Protein AF-K6YVF4-F1 (afdb_monomer)

Sequence (126 aa):
MSYSYCFTFSAVEMSVRYGDYETNKDIISCYVHLGLERAKKYSDISAVQQAHMRVLNTLIDTMCDNCLASVWRKQCYRYIKRLLPLLYEMLDKQQYQQKVQEIQSLHAYFFEDDQTTDQLKNKYLI

Structure (mmCIF, N/CA/C/O backbone):
data_AF-K6YVF4-F1
#
_entry.id   AF-K6YVF4-F1
#
loop_
_atom_site.group_PDB
_atom_site.id
_atom_site.type_symbol
_atom_site.label_atom_id
_atom_site.label_alt_id
_atom_site.label_comp_id
_atom_site.label_asym_id
_atom_site.label_entity_id
_atom_site.label_seq_id
_atom_site.pdbx_PDB_ins_code
_atom_site.Cartn_x
_atom_site.Cartn_y
_atom_site.Cartn_z
_atom_site.occupancy
_atom_site.B_iso_or_equiv
_atom_site.auth_seq_id
_atom_site.auth_comp_id
_atom_site.auth_asym_id
_atom_site.auth_atom_id
_atom_site.pdbx_PDB_model_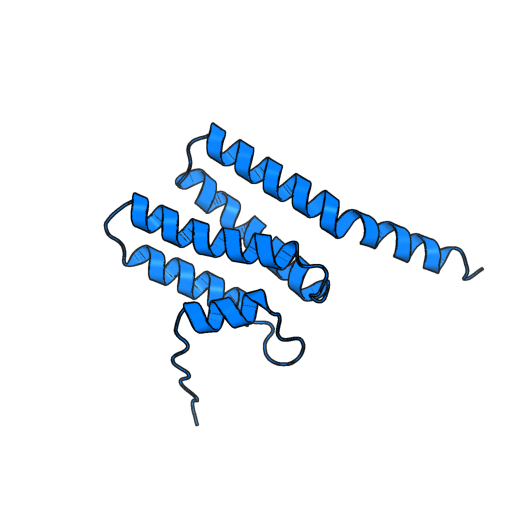num
ATOM 1 N N . MET A 1 1 ? -19.442 -20.352 -16.986 1.00 31.58 1 MET A N 1
ATOM 2 C CA . MET A 1 1 ? -18.942 -20.914 -15.714 1.00 31.58 1 MET A CA 1
ATOM 3 C C . MET A 1 1 ? -18.318 -19.774 -14.930 1.00 31.58 1 MET A C 1
ATOM 5 O O . MET A 1 1 ? -17.444 -19.111 -15.467 1.00 31.58 1 MET A O 1
ATOM 9 N N . SER A 1 2 ? -18.826 -19.476 -13.733 1.00 35.72 2 SER A N 1
ATOM 10 C CA . SER A 1 2 ? -18.249 -18.448 -12.862 1.00 35.72 2 SER A CA 1
ATOM 11 C C . SER A 1 2 ? -17.085 -19.079 -12.106 1.00 35.72 2 SER A C 1
ATOM 13 O O . SER A 1 2 ? -17.303 -19.928 -11.242 1.00 35.72 2 SER A O 1
ATOM 15 N N . TYR A 1 3 ? -15.853 -18.732 -12.470 1.00 39.03 3 TYR A N 1
ATOM 16 C CA . TYR A 1 3 ? -14.688 -19.111 -11.684 1.00 39.03 3 TYR A CA 1
ATOM 17 C C . TYR A 1 3 ? -14.685 -18.261 -10.414 1.00 39.03 3 TYR A C 1
ATOM 19 O O . TYR A 1 3 ? -14.094 -17.186 -10.367 1.00 39.03 3 TYR A O 1
ATOM 27 N N . SER A 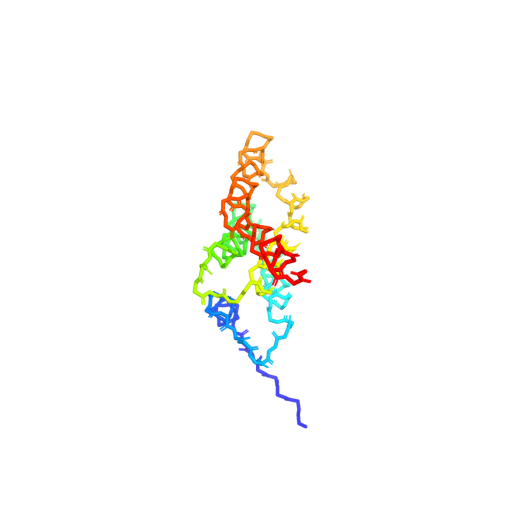1 4 ? -15.378 -18.732 -9.380 1.00 41.69 4 SER A N 1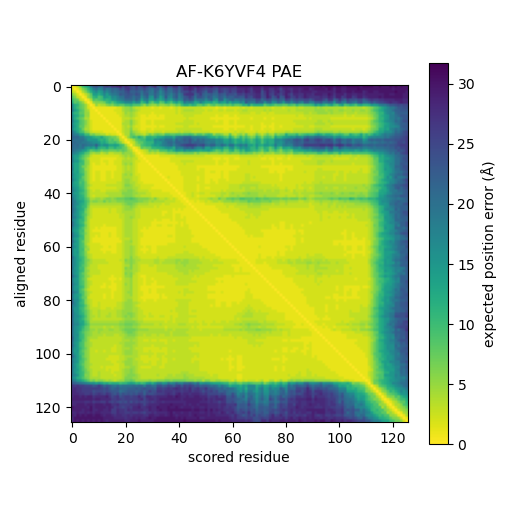
ATOM 28 C CA . SER A 1 4 ? -15.291 -18.156 -8.041 1.00 41.69 4 SER A CA 1
ATOM 29 C C . SER A 1 4 ? -13.958 -18.571 -7.418 1.00 41.69 4 SER A C 1
ATOM 31 O O . SER A 1 4 ? -13.916 -19.394 -6.504 1.00 41.69 4 SER A O 1
ATOM 33 N N . TYR A 1 5 ? -12.849 -18.044 -7.941 1.00 46.81 5 TYR A N 1
ATOM 34 C CA . TYR A 1 5 ? -11.561 -18.167 -7.276 1.00 46.81 5 TYR A CA 1
ATOM 35 C C . TYR A 1 5 ? -11.644 -17.404 -5.953 1.00 46.81 5 TYR A C 1
ATOM 37 O O . TYR A 1 5 ? -11.610 -16.175 -5.908 1.00 46.81 5 TYR A O 1
ATOM 45 N N . CYS A 1 6 ? -11.775 -18.152 -4.859 1.00 50.91 6 CYS A N 1
ATOM 46 C CA . CYS A 1 6 ? -11.643 -17.646 -3.502 1.00 50.91 6 CYS A CA 1
ATOM 47 C C . CYS A 1 6 ? -10.156 -17.369 -3.233 1.00 50.91 6 CYS A C 1
ATOM 49 O O . CYS A 1 6 ? -9.495 -18.096 -2.492 1.00 50.91 6 CYS A O 1
ATOM 51 N N . PHE A 1 7 ? -9.585 -16.364 -3.897 1.00 61.31 7 PHE A N 1
ATOM 52 C CA . PHE A 1 7 ? -8.239 -15.933 -3.555 1.00 61.31 7 PHE A CA 1
ATOM 53 C C . PHE A 1 7 ? -8.279 -15.339 -2.151 1.00 61.31 7 PHE A C 1
ATOM 55 O O . PHE A 1 7 ? -9.006 -14.386 -1.863 1.00 61.31 7 PHE A O 1
ATOM 62 N N . THR A 1 8 ? -7.497 -15.928 -1.251 1.00 84.56 8 THR A N 1
ATOM 63 C CA . THR A 1 8 ? -7.265 -15.337 0.061 1.00 84.56 8 THR A CA 1
ATOM 64 C C . THR A 1 8 ? -6.555 -13.997 -0.126 1.00 84.56 8 THR A C 1
ATOM 66 O O . THR A 1 8 ? -5.810 -13.806 -1.088 1.00 84.56 8 THR A O 1
ATOM 69 N N . PHE A 1 9 ? -6.758 -13.063 0.806 1.00 90.19 9 PHE A N 1
ATOM 70 C CA . PHE A 1 9 ? -6.110 -11.746 0.769 1.00 90.19 9 PHE A CA 1
ATOM 71 C C . PHE A 1 9 ? -4.597 -11.839 0.487 1.00 90.19 9 PHE A C 1
ATOM 73 O O . PHE A 1 9 ? -4.085 -11.098 -0.344 1.00 90.19 9 PHE A O 1
ATOM 80 N N . SER A 1 10 ? -3.902 -12.803 1.104 1.00 91.69 10 SER A N 1
ATOM 81 C CA . SER A 1 10 ? -2.466 -13.024 0.893 1.00 91.69 10 SER A CA 1
ATOM 82 C C . SER A 1 10 ? -2.115 -13.490 -0.527 1.00 91.69 10 SER A C 1
ATOM 84 O O . SER A 1 10 ? -1.062 -13.128 -1.033 1.00 91.69 10 SER A O 1
ATOM 86 N N . ALA A 1 11 ? -2.967 -14.270 -1.198 1.00 90.75 11 ALA A N 1
ATOM 87 C CA . ALA A 1 11 ? -2.708 -14.685 -2.580 1.00 90.75 11 ALA A CA 1
ATOM 88 C C . ALA A 1 11 ? -2.800 -13.494 -3.551 1.00 90.75 11 ALA A C 1
ATOM 90 O O . ALA A 1 11 ? -1.958 -13.328 -4.437 1.00 90.75 11 ALA A O 1
ATOM 91 N N . VAL A 1 12 ? -3.787 -12.619 -3.333 1.00 92.19 12 VAL A N 1
ATOM 92 C CA . VAL A 1 12 ? -3.920 -11.364 -4.088 1.00 92.19 12 VAL A CA 1
ATOM 93 C C . VAL A 1 12 ? -2.751 -10.421 -3.776 1.00 92.19 12 VAL A C 1
ATOM 95 O O . VAL A 1 12 ? -2.195 -9.819 -4.688 1.00 92.19 12 VAL A O 1
ATOM 98 N N . GLU A 1 13 ? -2.320 -10.347 -2.512 1.00 95.00 13 GLU A N 1
ATOM 99 C CA . GLU A 1 13 ? -1.148 -9.569 -2.083 1.00 95.00 13 GLU A CA 1
ATOM 100 C C . GLU A 1 13 ? 0.122 -9.969 -2.841 1.00 95.00 13 GLU A C 1
ATOM 102 O O . GLU A 1 13 ? 0.842 -9.106 -3.336 1.00 95.00 13 GLU A O 1
ATOM 107 N N . MET A 1 14 ? 0.372 -11.273 -2.985 1.00 93.00 14 MET A N 1
ATOM 108 C CA . MET A 1 14 ? 1.520 -11.781 -3.742 1.00 93.00 14 MET A CA 1
ATOM 109 C C . MET A 1 14 ? 1.442 -11.386 -5.218 1.00 93.00 14 MET A C 1
ATOM 111 O O . MET A 1 14 ? 2.438 -10.961 -5.793 1.00 93.00 14 MET A O 1
ATOM 115 N N . SER A 1 15 ? 0.250 -11.445 -5.813 1.00 91.88 15 SER A N 1
ATOM 116 C CA . SER A 1 15 ? 0.048 -11.028 -7.208 1.00 91.88 15 SER A CA 1
ATOM 117 C C . SER A 1 15 ? 0.347 -9.537 -7.407 1.00 91.88 15 SER A C 1
ATOM 119 O O . SER A 1 15 ? 0.909 -9.142 -8.425 1.00 91.88 15 SER A O 1
ATOM 121 N N . VAL A 1 16 ? 0.020 -8.698 -6.416 1.00 93.94 16 VAL A N 1
ATOM 122 C CA . VAL A 1 16 ? 0.401 -7.278 -6.425 1.00 93.94 16 VAL A CA 1
ATOM 123 C C . VAL A 1 16 ? 1.915 -7.114 -6.310 1.00 93.94 16 VAL A C 1
ATOM 125 O O . VAL A 1 16 ? 2.479 -6.382 -7.120 1.00 93.94 16 VAL A O 1
ATOM 128 N N . ARG A 1 17 ? 2.561 -7.812 -5.363 1.00 94.94 17 ARG A N 1
ATOM 129 C CA . ARG A 1 17 ? 4.006 -7.696 -5.088 1.00 94.94 17 ARG A CA 1
ATOM 130 C C . ARG A 1 17 ? 4.884 -8.070 -6.273 1.00 94.94 17 ARG A C 1
ATOM 132 O O . ARG A 1 17 ? 5.857 -7.379 -6.523 1.00 94.94 17 ARG A O 1
ATOM 139 N N . TYR A 1 18 ? 4.562 -9.151 -6.976 1.00 91.00 18 TYR A N 1
ATOM 140 C CA . TYR A 1 18 ? 5.421 -9.649 -8.056 1.00 91.00 18 TYR A CA 1
ATOM 141 C C . TYR A 1 18 ? 5.053 -9.116 -9.435 1.00 91.00 18 TYR A C 1
ATOM 143 O O . TYR A 1 18 ? 5.833 -9.285 -10.366 1.00 91.00 18 TYR A O 1
ATOM 151 N N . GLY A 1 19 ? 3.906 -8.442 -9.549 1.00 82.44 19 GLY A N 1
ATOM 152 C CA . GLY A 1 19 ? 3.391 -7.945 -10.813 1.00 82.44 19 GLY A CA 1
ATOM 153 C C . GLY A 1 19 ? 2.999 -9.079 -11.756 1.00 82.44 19 GLY A C 1
ATOM 154 O O . GLY A 1 19 ? 3.746 -10.019 -12.001 1.00 82.44 19 GLY A O 1
ATOM 155 N N . ASP A 1 20 ? 1.812 -8.974 -12.333 1.00 71.00 20 ASP A N 1
ATOM 156 C CA . ASP A 1 20 ? 1.405 -9.862 -13.414 1.00 71.00 20 ASP A CA 1
ATOM 157 C C . ASP A 1 20 ? 1.175 -9.005 -14.657 1.00 71.00 20 ASP A C 1
ATOM 159 O O . ASP A 1 20 ? 0.208 -8.243 -14.736 1.00 71.00 20 ASP A O 1
ATOM 163 N N . TYR A 1 21 ? 2.140 -9.048 -15.580 1.00 58.06 21 TYR A N 1
ATOM 164 C CA . TYR A 1 21 ? 2.187 -8.174 -16.752 1.00 58.06 21 TYR A CA 1
ATOM 165 C C . TYR A 1 21 ? 1.006 -8.408 -17.706 1.00 58.06 21 TYR A C 1
ATOM 167 O O . TYR A 1 21 ? 0.595 -7.469 -18.389 1.00 58.06 21 TYR A O 1
ATOM 175 N N . GLU A 1 22 ? 0.417 -9.609 -17.725 1.00 61.84 22 GLU A N 1
ATOM 176 C CA . GLU A 1 22 ? -0.549 -9.980 -18.765 1.00 61.84 22 GLU A CA 1
ATOM 177 C C . GLU A 1 22 ? -1.990 -10.164 -18.283 1.00 61.84 22 GLU A C 1
ATOM 179 O O . GLU A 1 22 ? -2.914 -9.981 -19.077 1.00 61.84 22 GLU A O 1
ATOM 184 N N . THR A 1 23 ? -2.234 -10.472 -17.006 1.00 58.31 23 THR A N 1
ATOM 185 C CA . THR A 1 23 ? -3.489 -11.180 -16.698 1.00 58.31 23 THR A CA 1
ATOM 186 C C . THR A 1 23 ? -4.583 -10.365 -16.009 1.00 58.31 23 THR A C 1
ATOM 188 O O . THR A 1 23 ? -5.751 -10.736 -16.136 1.00 58.31 23 THR A O 1
ATOM 191 N N . ASN A 1 24 ? -4.307 -9.247 -15.312 1.00 68.19 24 ASN A N 1
ATOM 192 C CA . ASN A 1 24 ? -5.408 -8.490 -14.690 1.00 68.19 24 ASN A CA 1
ATOM 193 C C . ASN A 1 24 ? -5.072 -7.056 -14.227 1.00 68.19 24 ASN A C 1
ATOM 195 O O . ASN A 1 24 ? -4.435 -6.851 -13.192 1.00 68.19 24 ASN A O 1
ATOM 199 N N . LYS A 1 25 ? -5.608 -6.039 -14.920 1.00 69.94 25 LYS A N 1
ATOM 200 C CA . LYS A 1 25 ? -5.484 -4.619 -14.516 1.00 69.94 25 LYS A CA 1
ATOM 201 C C . LYS A 1 25 ? -6.186 -4.301 -13.189 1.00 69.94 25 LYS A C 1
ATOM 203 O O . LYS A 1 25 ? -5.863 -3.293 -12.555 1.00 69.94 25 LYS A O 1
ATOM 208 N N . ASP A 1 26 ? -7.103 -5.161 -12.754 1.00 85.88 26 ASP A N 1
ATOM 209 C CA . ASP A 1 26 ? -7.936 -4.926 -11.580 1.00 85.88 26 ASP A CA 1
ATOM 210 C C . ASP A 1 26 ? -7.383 -5.571 -10.306 1.00 85.88 26 ASP A C 1
ATOM 212 O O . ASP A 1 26 ? -7.923 -5.327 -9.228 1.00 85.88 26 ASP A O 1
ATOM 216 N N . ILE A 1 27 ? -6.281 -6.333 -10.365 1.00 91.12 27 ILE A N 1
ATOM 217 C CA . ILE A 1 27 ? -5.772 -7.044 -9.179 1.00 91.12 27 ILE A CA 1
ATOM 218 C C . ILE A 1 27 ? -5.337 -6.090 -8.058 1.00 91.12 27 ILE A C 1
ATOM 220 O O . ILE A 1 27 ? -5.617 -6.354 -6.892 1.00 91.12 27 ILE A O 1
ATOM 224 N N . ILE A 1 28 ? -4.742 -4.936 -8.392 1.00 93.69 28 ILE A N 1
ATOM 225 C CA . ILE A 1 28 ? -4.383 -3.903 -7.405 1.00 93.69 28 ILE A CA 1
ATOM 226 C C . ILE A 1 28 ? -5.655 -3.320 -6.771 1.00 93.69 28 ILE A C 1
ATOM 228 O O . ILE A 1 28 ? -5.702 -3.092 -5.564 1.00 93.69 28 ILE A O 1
ATOM 232 N N . SER A 1 29 ? -6.714 -3.122 -7.566 1.00 93.44 29 SER A N 1
ATOM 233 C CA . SER A 1 29 ? -8.014 -2.665 -7.060 1.00 93.44 29 SER A CA 1
ATOM 234 C C . SER A 1 29 ? -8.631 -3.688 -6.108 1.00 93.44 29 SER A C 1
ATOM 236 O O . SER A 1 29 ? -9.037 -3.346 -4.998 1.00 93.44 29 SER A O 1
ATOM 238 N N . CYS A 1 30 ? -8.632 -4.957 -6.523 1.00 92.62 30 CYS A N 1
ATOM 239 C CA . CYS A 1 30 ? -9.124 -6.084 -5.744 1.00 92.62 30 CYS A CA 1
ATOM 240 C C . CYS A 1 30 ? -8.366 -6.212 -4.419 1.00 92.62 30 CYS A C 1
ATOM 242 O O . CYS A 1 30 ? -8.993 -6.325 -3.368 1.00 92.62 30 CYS A O 1
ATOM 244 N N . TYR A 1 31 ? -7.035 -6.109 -4.445 1.00 95.25 31 TYR A N 1
ATOM 245 C CA . TYR A 1 31 ? -6.195 -6.132 -3.250 1.00 95.25 31 TYR A CA 1
ATOM 246 C C . TYR A 1 31 ? -6.586 -5.042 -2.252 1.00 95.25 31 TYR A C 1
ATOM 248 O O . TYR A 1 31 ? -6.824 -5.333 -1.078 1.00 95.25 31 TYR A O 1
ATOM 256 N N . VAL A 1 32 ? -6.702 -3.797 -2.727 1.00 96.12 32 VAL A N 1
ATOM 257 C CA . VAL A 1 32 ? -7.099 -2.667 -1.882 1.00 96.12 32 VAL A CA 1
ATOM 258 C C . VAL A 1 32 ? -8.489 -2.908 -1.303 1.00 96.12 32 VAL A C 1
ATOM 260 O O . VAL A 1 32 ? -8.661 -2.810 -0.092 1.00 96.12 32 VAL A O 1
ATOM 263 N N . HIS A 1 33 ? -9.464 -3.291 -2.130 1.00 95.12 33 HIS A N 1
ATOM 264 C CA . HIS A 1 33 ? -10.827 -3.554 -1.675 1.00 95.12 33 HIS A CA 1
ATOM 265 C C . HIS A 1 33 ? -10.883 -4.662 -0.614 1.00 95.12 33 HIS A C 1
ATOM 267 O O . HIS A 1 33 ? -11.445 -4.454 0.458 1.00 95.12 33 HIS A O 1
ATOM 273 N N . LEU A 1 34 ? -10.238 -5.807 -0.860 1.00 94.19 34 LEU A N 1
ATOM 274 C CA . LEU A 1 34 ? -10.174 -6.913 0.097 1.00 94.19 34 LEU A CA 1
ATOM 275 C C . LEU A 1 34 ? -9.486 -6.507 1.403 1.00 94.19 34 LEU A C 1
ATOM 277 O O . LEU A 1 34 ? -9.901 -6.948 2.473 1.00 94.19 34 LEU A O 1
ATOM 281 N N . GLY A 1 35 ? -8.453 -5.667 1.333 1.00 94.69 35 GLY A N 1
ATOM 282 C CA . GLY A 1 35 ? -7.774 -5.134 2.510 1.00 94.69 35 GLY A CA 1
ATOM 283 C C . GLY A 1 35 ? -8.667 -4.224 3.351 1.00 94.69 35 GLY A C 1
ATOM 284 O O . GLY A 1 35 ? -8.717 -4.376 4.571 1.00 94.69 35 GLY A O 1
ATOM 285 N N . LEU A 1 36 ? -9.433 -3.339 2.705 1.00 94.56 36 LEU A N 1
ATOM 286 C CA . LEU A 1 36 ? -10.418 -2.489 3.379 1.00 94.56 36 LEU A CA 1
ATOM 287 C C . LEU A 1 36 ? -11.556 -3.320 3.995 1.00 94.56 36 LEU A C 1
ATOM 289 O O . LEU A 1 36 ? -11.903 -3.118 5.156 1.00 94.56 36 LEU A O 1
ATOM 293 N N . GLU A 1 37 ? -12.103 -4.291 3.260 1.00 94.06 37 GLU A N 1
ATOM 294 C CA . GLU A 1 37 ? -13.144 -5.198 3.768 1.00 94.06 37 GLU A CA 1
ATOM 295 C C . GLU A 1 37 ? -12.646 -6.068 4.924 1.00 94.06 37 GLU A C 1
ATOM 297 O O . GLU A 1 37 ? -13.387 -6.361 5.862 1.00 94.06 37 GLU A O 1
ATOM 302 N N . ARG A 1 38 ? -11.374 -6.472 4.895 1.00 92.44 38 ARG A N 1
ATOM 303 C CA . ARG A 1 38 ? -10.748 -7.181 6.010 1.00 92.44 38 ARG A CA 1
ATOM 304 C C . ARG A 1 38 ? -10.630 -6.283 7.238 1.00 92.44 38 ARG A C 1
ATOM 306 O O . ARG A 1 38 ? -10.928 -6.753 8.332 1.00 92.44 38 ARG A O 1
ATOM 313 N N . ALA A 1 39 ? -10.225 -5.025 7.067 1.00 93.44 39 ALA A N 1
ATOM 314 C CA . ALA A 1 39 ? -10.073 -4.080 8.170 1.00 93.44 39 ALA A CA 1
ATOM 315 C C . ALA A 1 39 ? -11.391 -3.870 8.936 1.00 93.44 39 ALA A C 1
ATOM 317 O O . ALA A 1 39 ? -11.396 -3.916 10.161 1.00 93.44 39 ALA A O 1
ATOM 318 N N . LYS A 1 40 ? -12.525 -3.783 8.224 1.00 92.00 40 LYS A N 1
ATOM 319 C CA . LYS A 1 40 ? -13.874 -3.650 8.813 1.00 92.00 40 LYS A CA 1
ATOM 320 C C . LYS A 1 40 ? -14.280 -4.785 9.761 1.00 92.00 40 LYS A C 1
ATOM 322 O O . LYS A 1 40 ? -15.217 -4.622 10.533 1.00 92.00 40 LYS A O 1
ATOM 327 N N . LYS A 1 41 ? -13.626 -5.948 9.679 1.00 92.06 41 LYS A N 1
ATOM 328 C CA . LYS A 1 41 ? -13.933 -7.114 10.524 1.00 92.06 41 LYS A CA 1
ATOM 329 C C . LYS A 1 41 ? -13.241 -7.061 11.883 1.00 92.06 41 LYS A C 1
ATOM 331 O O . LYS A 1 41 ? -13.558 -7.879 12.743 1.00 92.06 41 LYS A O 1
ATOM 336 N N . TYR A 1 42 ? -12.287 -6.152 12.072 1.00 92.69 42 TYR A N 1
ATOM 337 C CA . TYR A 1 42 ? -11.612 -5.975 13.350 1.00 92.69 42 TYR A CA 1
ATOM 338 C C . TYR A 1 42 ? -12.398 -5.009 14.236 1.00 92.69 42 TYR A C 1
ATOM 340 O O . TYR A 1 42 ? -12.825 -3.948 13.794 1.00 92.69 42 TYR A O 1
ATOM 348 N N . SER A 1 43 ? -12.570 -5.386 15.501 1.00 90.62 43 SER A N 1
ATOM 349 C CA . SER A 1 43 ? -13.180 -4.541 16.533 1.00 90.62 43 SER A CA 1
ATOM 350 C C . SER A 1 43 ? -12.162 -3.658 17.259 1.00 90.62 43 SER A C 1
ATOM 352 O O . SER A 1 43 ? -12.540 -2.671 17.879 1.00 90.62 43 SER A O 1
ATOM 354 N N . ASP A 1 44 ? -10.882 -4.028 17.210 1.00 95.06 44 ASP A N 1
ATOM 355 C CA . ASP A 1 44 ? -9.785 -3.283 17.821 1.00 95.06 44 ASP A CA 1
ATOM 356 C C . ASP A 1 44 ? -9.186 -2.274 16.832 1.00 95.06 44 ASP A C 1
ATOM 358 O O . ASP A 1 44 ? -8.818 -2.629 15.710 1.00 95.06 44 ASP A O 1
ATOM 362 N N . ILE A 1 45 ? -9.048 -1.023 17.273 1.00 91.75 45 ILE A N 1
ATOM 363 C CA . ILE A 1 45 ? -8.530 0.083 16.458 1.00 91.75 45 ILE A CA 1
ATOM 364 C C . ILE A 1 45 ? -7.079 -0.183 16.041 1.00 91.75 45 ILE A C 1
ATOM 366 O O . ILE A 1 45 ? -6.717 0.107 14.901 1.00 91.75 45 ILE A O 1
ATOM 370 N N . SER A 1 46 ? -6.256 -0.786 16.909 1.00 93.62 46 SER A N 1
ATOM 371 C CA . SER A 1 46 ? -4.869 -1.108 16.548 1.00 93.62 46 SER A CA 1
ATOM 372 C C . SER A 1 46 ? -4.814 -2.160 15.437 1.00 93.62 46 SER A C 1
ATOM 374 O O . SER A 1 46 ? -4.083 -1.998 14.459 1.00 93.62 46 SER A O 1
ATOM 376 N N . ALA A 1 47 ? -5.648 -3.199 15.518 1.00 93.38 47 ALA A N 1
ATOM 377 C CA . ALA A 1 47 ? -5.778 -4.205 14.467 1.00 93.38 47 ALA A CA 1
ATOM 378 C C . ALA A 1 47 ? -6.307 -3.625 13.138 1.00 93.38 47 ALA A C 1
ATOM 380 O O . ALA A 1 47 ? -5.794 -3.976 12.071 1.00 93.38 47 ALA A O 1
ATOM 381 N N . VAL A 1 48 ? -7.280 -2.704 13.183 1.00 94.50 48 VAL A N 1
ATOM 382 C CA . VAL A 1 48 ? -7.738 -1.945 12.000 1.00 94.50 48 VAL A CA 1
ATOM 383 C C . VAL A 1 48 ? -6.571 -1.166 11.392 1.00 94.50 48 VAL A C 1
ATOM 385 O O . VAL A 1 48 ? -6.337 -1.230 10.181 1.00 94.50 48 VAL A O 1
ATOM 388 N N . GLN A 1 49 ? -5.786 -0.490 12.235 1.00 94.81 49 GLN A N 1
ATOM 389 C CA . GLN A 1 49 ? -4.641 0.291 11.792 1.00 94.81 49 GLN A CA 1
ATOM 390 C C . GLN A 1 49 ? -3.587 -0.565 11.097 1.00 94.81 49 GLN A C 1
ATOM 392 O O . GLN A 1 49 ? -3.160 -0.253 9.983 1.00 94.81 49 GLN A O 1
ATOM 397 N N . GLN A 1 50 ? -3.219 -1.686 11.711 1.00 95.00 50 GLN A N 1
ATOM 398 C CA . GLN A 1 50 ? -2.279 -2.643 11.137 1.00 95.00 50 GLN A CA 1
ATOM 399 C C . GLN A 1 50 ? -2.777 -3.206 9.799 1.00 95.00 50 GLN A C 1
ATOM 401 O O . GLN A 1 50 ? -1.988 -3.351 8.862 1.00 95.00 50 GLN A O 1
ATOM 406 N N . ALA A 1 51 ? -4.080 -3.479 9.672 1.00 94.75 51 ALA A N 1
ATOM 407 C CA . ALA A 1 51 ? -4.665 -3.990 8.436 1.00 94.75 51 ALA A CA 1
ATOM 408 C C . ALA A 1 51 ? -4.526 -2.995 7.270 1.00 94.75 51 ALA A C 1
ATOM 410 O O . ALA A 1 51 ? -4.087 -3.383 6.186 1.00 94.75 51 ALA A O 1
ATOM 411 N N . HIS A 1 52 ? -4.832 -1.713 7.484 1.00 96.25 52 HIS A N 1
ATOM 412 C CA . HIS A 1 52 ? -4.657 -0.694 6.443 1.00 96.25 52 HIS A CA 1
ATOM 413 C C . HIS A 1 52 ? -3.182 -0.407 6.145 1.00 96.25 52 HIS A C 1
ATOM 415 O O . HIS A 1 52 ? -2.813 -0.273 4.977 1.00 96.25 52 HIS A O 1
ATOM 421 N N . MET A 1 53 ? -2.321 -0.371 7.168 1.00 96.31 53 MET A N 1
ATOM 422 C CA . MET A 1 53 ? -0.884 -0.164 6.972 1.00 96.31 53 MET A CA 1
ATOM 423 C C . MET A 1 53 ? -0.242 -1.301 6.176 1.00 96.31 53 MET A C 1
ATOM 425 O O . MET A 1 53 ? 0.638 -1.042 5.363 1.00 96.31 53 MET A O 1
ATOM 429 N N . ARG A 1 54 ? -0.710 -2.546 6.325 1.00 96.94 54 ARG A N 1
ATOM 430 C CA . ARG A 1 54 ? -0.253 -3.672 5.496 1.00 96.94 54 ARG A CA 1
ATOM 431 C C . ARG A 1 54 ? -0.556 -3.465 4.010 1.00 96.94 54 ARG A C 1
ATOM 433 O O . ARG A 1 54 ? 0.315 -3.716 3.177 1.00 96.94 54 ARG A O 1
ATOM 440 N N . VAL A 1 55 ? -1.761 -2.988 3.688 1.00 97.75 55 VAL A N 1
ATOM 441 C CA . VAL A 1 55 ? -2.146 -2.648 2.306 1.00 97.75 55 VAL A CA 1
ATOM 442 C C . VAL A 1 55 ? -1.243 -1.547 1.769 1.00 97.75 55 VAL A C 1
ATOM 444 O O . VAL A 1 55 ? -0.653 -1.699 0.701 1.00 97.75 55 VAL A O 1
ATOM 447 N N . LEU A 1 56 ? -1.101 -0.460 2.529 1.00 97.88 56 LEU A N 1
ATOM 448 C CA . LEU A 1 56 ? -0.276 0.678 2.142 1.00 97.88 56 LEU A CA 1
ATOM 449 C C . LEU A 1 56 ? 1.181 0.268 1.910 1.00 97.88 56 LEU A C 1
ATOM 451 O O . LEU A 1 56 ? 1.735 0.583 0.861 1.00 97.88 56 LEU A O 1
ATOM 455 N N . ASN A 1 57 ? 1.787 -0.444 2.860 1.00 97.88 57 ASN A N 1
ATOM 456 C CA . ASN A 1 57 ? 3.188 -0.846 2.780 1.00 97.88 57 ASN A CA 1
ATOM 457 C C . ASN A 1 57 ? 3.427 -1.772 1.587 1.00 97.88 57 ASN A C 1
ATOM 459 O O . ASN A 1 57 ? 4.379 -1.559 0.854 1.00 97.88 57 ASN A O 1
ATOM 463 N N . THR A 1 58 ? 2.523 -2.716 1.305 1.00 98.19 58 THR A N 1
ATOM 464 C CA . THR A 1 58 ? 2.636 -3.539 0.092 1.00 98.19 58 THR A CA 1
ATOM 465 C C . THR A 1 58 ? 2.616 -2.687 -1.176 1.00 98.19 58 THR A C 1
ATOM 467 O O . THR A 1 58 ? 3.414 -2.924 -2.081 1.00 98.19 58 THR A O 1
ATOM 470 N N . LEU A 1 59 ? 1.733 -1.688 -1.264 1.00 98.12 59 LEU A N 1
ATOM 471 C CA . LEU A 1 59 ? 1.701 -0.793 -2.421 1.00 98.12 59 LEU A CA 1
ATOM 472 C C . LEU A 1 59 ? 2.973 0.056 -2.529 1.00 98.12 59 LEU A C 1
ATOM 474 O O . LEU A 1 59 ? 3.428 0.279 -3.647 1.00 98.12 59 LEU A O 1
ATOM 478 N N . ILE A 1 60 ? 3.530 0.524 -1.405 1.00 98.00 60 ILE A N 1
ATOM 479 C CA . ILE A 1 60 ? 4.793 1.279 -1.368 1.00 98.00 60 ILE A CA 1
ATOM 480 C C . ILE A 1 60 ? 5.947 0.387 -1.835 1.00 98.00 60 ILE A C 1
ATOM 482 O O . ILE A 1 60 ? 6.641 0.769 -2.771 1.00 98.00 60 ILE A O 1
ATOM 486 N N . ASP A 1 61 ? 6.097 -0.810 -1.260 1.00 97.75 61 ASP A N 1
ATOM 487 C CA . ASP A 1 61 ? 7.121 -1.787 -1.651 1.00 97.75 61 ASP A CA 1
ATOM 488 C C . ASP A 1 61 ? 7.061 -2.048 -3.162 1.00 97.75 61 ASP A C 1
ATOM 490 O O . ASP A 1 61 ? 8.058 -1.944 -3.868 1.00 97.75 61 ASP A O 1
ATOM 494 N N . THR A 1 62 ? 5.853 -2.316 -3.670 1.00 96.56 62 THR A N 1
ATOM 495 C CA . THR A 1 62 ? 5.612 -2.619 -5.087 1.00 96.56 62 THR A CA 1
ATOM 496 C C . THR A 1 62 ? 5.893 -1.407 -5.980 1.00 96.56 62 THR A C 1
ATOM 498 O O . THR A 1 62 ? 6.445 -1.544 -7.066 1.00 96.56 62 THR A O 1
ATOM 501 N N . MET A 1 63 ? 5.527 -0.197 -5.547 1.00 96.06 63 MET A N 1
ATOM 502 C CA . MET A 1 63 ? 5.816 1.043 -6.273 1.00 96.06 63 MET A CA 1
ATOM 503 C C . MET A 1 63 ? 7.328 1.270 -6.427 1.00 96.06 63 MET A C 1
ATOM 505 O O . MET A 1 63 ? 7.761 1.780 -7.459 1.00 96.06 63 MET A O 1
ATOM 509 N N . CYS A 1 64 ? 8.107 0.895 -5.417 1.00 96.19 64 CYS A N 1
ATOM 510 C CA . CYS A 1 64 ? 9.556 1.062 -5.376 1.00 96.19 64 CYS A CA 1
ATOM 511 C C . CYS A 1 64 ? 10.330 -0.080 -6.064 1.00 96.19 64 CYS A C 1
ATOM 513 O O . CYS A 1 64 ? 11.551 -0.010 -6.176 1.00 96.19 64 CYS A O 1
ATOM 515 N N . ASP A 1 65 ? 9.667 -1.139 -6.534 1.00 94.88 65 ASP A N 1
ATOM 516 C CA . ASP A 1 65 ? 10.354 -2.287 -7.129 1.00 94.88 65 ASP A CA 1
ATOM 517 C C . ASP A 1 65 ? 10.686 -2.061 -8.616 1.00 94.88 65 ASP A C 1
ATOM 519 O O . ASP A 1 65 ? 9.848 -2.217 -9.507 1.00 94.88 65 ASP A O 1
ATOM 523 N N . ASN A 1 66 ? 11.945 -1.721 -8.899 1.00 92.12 66 ASN A N 1
ATOM 524 C CA . ASN A 1 66 ? 12.444 -1.488 -10.257 1.00 92.12 66 ASN A CA 1
ATOM 525 C C . ASN A 1 66 ? 12.396 -2.723 -11.174 1.00 92.12 66 ASN A C 1
ATOM 527 O O . ASN A 1 66 ? 12.490 -2.559 -12.391 1.00 92.12 66 ASN A O 1
ATOM 531 N N . CYS A 1 67 ? 12.216 -3.931 -10.632 1.00 91.62 67 CYS A N 1
ATOM 532 C CA . CYS A 1 67 ? 11.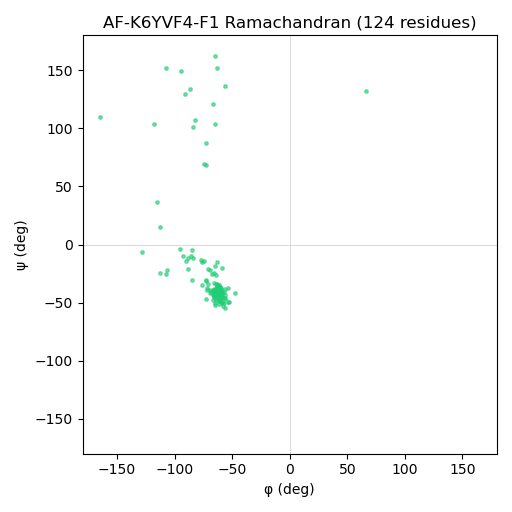995 -5.138 -11.429 1.00 91.62 67 CYS A CA 1
ATOM 533 C C . CYS A 1 67 ? 10.580 -5.188 -12.030 1.00 91.62 67 CYS A C 1
ATOM 535 O O . CYS A 1 67 ? 10.327 -5.978 -12.940 1.00 91.62 67 CYS A O 1
ATOM 537 N N . LEU A 1 68 ? 9.656 -4.345 -11.556 1.00 91.25 68 LEU A N 1
ATOM 538 C CA . LEU A 1 68 ? 8.280 -4.286 -12.039 1.00 91.25 68 LEU A CA 1
ATOM 539 C C . LEU A 1 68 ? 8.084 -3.222 -13.122 1.00 91.25 68 LEU A C 1
ATOM 541 O O . LEU A 1 68 ? 8.689 -2.142 -13.127 1.00 91.25 68 LEU A O 1
ATOM 545 N N . ALA A 1 69 ? 7.139 -3.494 -14.023 1.00 89.88 69 ALA A N 1
ATOM 546 C CA . ALA A 1 69 ? 6.767 -2.574 -15.090 1.00 89.88 69 ALA A CA 1
ATOM 547 C C . ALA A 1 69 ? 6.334 -1.199 -14.539 1.00 89.88 69 ALA A C 1
ATOM 549 O O . ALA A 1 69 ? 5.532 -1.110 -13.608 1.00 89.88 69 ALA A O 1
ATOM 550 N N . SER A 1 70 ? 6.795 -0.109 -15.170 1.00 89.94 70 SER A N 1
ATOM 551 C CA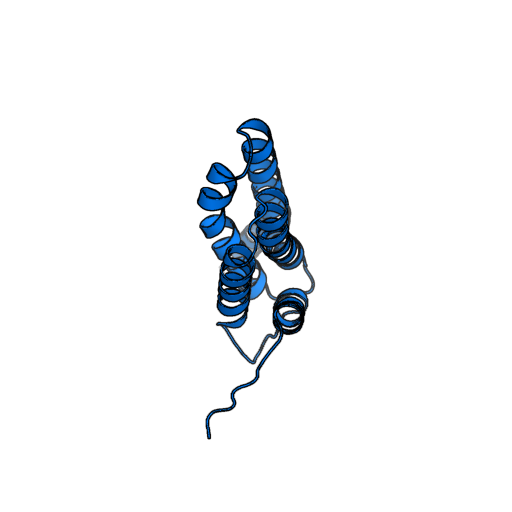 . SER A 1 70 ? 6.488 1.277 -14.753 1.00 89.94 70 SER A CA 1
ATOM 552 C C . SER A 1 70 ? 4.977 1.537 -14.632 1.00 89.94 70 SER A C 1
ATOM 554 O O . SER A 1 70 ? 4.527 2.185 -13.690 1.00 89.94 70 SER A O 1
ATOM 556 N N . VAL A 1 71 ? 4.159 0.964 -15.525 1.00 89.94 71 VAL A N 1
ATOM 557 C CA . VAL A 1 71 ? 2.687 1.079 -15.466 1.00 89.94 71 VAL A CA 1
ATOM 558 C C . VAL A 1 71 ? 2.119 0.481 -14.174 1.00 89.94 71 VAL A C 1
ATOM 560 O O . VAL A 1 71 ? 1.226 1.079 -13.572 1.00 89.94 71 VAL A O 1
ATOM 563 N N . TRP A 1 72 ? 2.654 -0.657 -13.725 1.00 92.06 72 TRP A N 1
ATOM 564 C CA . TRP A 1 72 ? 2.244 -1.319 -12.485 1.00 92.06 72 TRP A CA 1
ATOM 565 C C . TRP A 1 72 ? 2.577 -0.459 -11.270 1.00 92.06 72 TRP A C 1
ATOM 567 O O . TRP A 1 72 ? 1.700 -0.122 -10.474 1.00 92.06 72 TRP A O 1
ATOM 577 N N . ARG A 1 73 ? 3.826 0.010 -11.202 1.00 94.06 73 ARG A N 1
ATOM 578 C CA . ARG A 1 73 ? 4.306 0.885 -10.129 1.00 94.06 73 ARG A CA 1
ATOM 579 C C . ARG A 1 73 ? 3.522 2.200 -10.053 1.00 94.06 73 ARG A C 1
ATOM 581 O O . ARG A 1 73 ? 3.089 2.610 -8.975 1.00 94.06 73 ARG A O 1
ATOM 588 N N . LYS A 1 74 ? 3.250 2.835 -11.202 1.00 92.94 74 LYS A N 1
ATOM 589 C CA . LYS A 1 74 ? 2.405 4.044 -11.303 1.00 92.94 74 LYS A CA 1
ATOM 590 C C . LYS A 1 74 ? 0.982 3.779 -10.813 1.00 92.94 74 LYS A C 1
ATOM 592 O O . LYS A 1 74 ? 0.373 4.648 -10.184 1.00 92.94 74 LYS A O 1
ATOM 597 N N . GLN A 1 75 ? 0.441 2.591 -11.074 1.00 93.75 75 GLN A N 1
ATOM 598 C CA . GLN A 1 75 ? -0.877 2.204 -10.583 1.00 93.75 75 GLN A CA 1
ATOM 599 C C . GLN A 1 75 ? -0.884 2.015 -9.058 1.00 93.75 75 GLN A C 1
ATOM 601 O O . GLN A 1 75 ? -1.801 2.521 -8.407 1.00 93.75 75 GLN A O 1
ATOM 606 N N . CYS A 1 76 ? 0.144 1.395 -8.469 1.00 95.75 76 CYS A N 1
ATOM 607 C CA . CYS A 1 76 ? 0.312 1.335 -7.011 1.00 95.75 76 CYS A CA 1
ATOM 608 C C . CYS A 1 76 ? 0.329 2.740 -6.395 1.00 95.75 76 CYS A C 1
ATOM 610 O O . CYS A 1 76 ? -0.441 3.014 -5.473 1.00 95.75 76 CYS A O 1
ATOM 612 N N . TYR A 1 77 ? 1.098 3.670 -6.971 1.00 96.62 77 TYR A N 1
ATOM 613 C CA . TYR A 1 77 ? 1.146 5.056 -6.498 1.00 96.62 77 TYR A CA 1
ATOM 614 C C . TYR A 1 77 ? -0.212 5.773 -6.536 1.00 96.62 77 TYR A C 1
ATOM 616 O O . TYR A 1 77 ? -0.569 6.505 -5.608 1.00 96.62 77 TYR A O 1
ATOM 624 N N . ARG A 1 78 ? -1.025 5.533 -7.573 1.00 95.88 78 ARG A N 1
ATOM 625 C CA . ARG A 1 78 ? -2.395 6.072 -7.643 1.00 95.88 78 ARG A CA 1
ATOM 626 C C . ARG A 1 78 ? -3.258 5.592 -6.479 1.00 95.88 78 ARG A C 1
ATOM 628 O O . ARG A 1 78 ? -4.015 6.388 -5.926 1.00 95.88 78 ARG A O 1
ATOM 635 N N . TYR A 1 79 ? -3.153 4.321 -6.098 1.00 97.25 79 TYR A N 1
ATOM 636 C CA . TYR A 1 79 ? -3.889 3.792 -4.950 1.00 97.25 79 TYR A CA 1
ATOM 637 C C . TYR A 1 79 ? -3.335 4.293 -3.617 1.00 97.25 79 TYR A C 1
ATOM 639 O O . TYR A 1 79 ? -4.132 4.640 -2.751 1.00 97.25 79 TYR A O 1
ATOM 647 N N . ILE A 1 80 ? -2.014 4.445 -3.477 1.00 97.81 80 ILE A N 1
ATOM 648 C CA . ILE A 1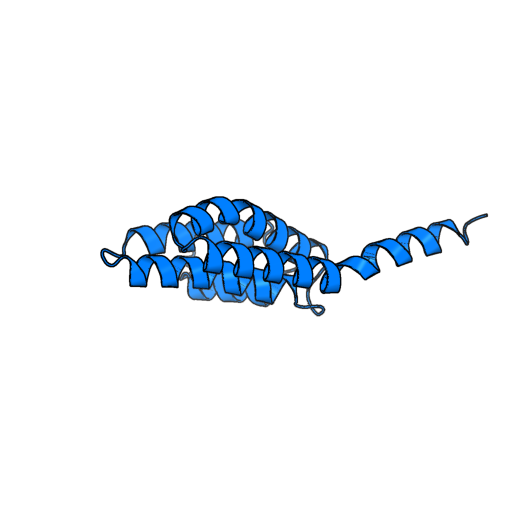 80 ? -1.404 5.092 -2.302 1.00 97.81 80 ILE A CA 1
ATOM 649 C C . ILE A 1 80 ? -2.017 6.481 -2.086 1.00 97.81 80 ILE A C 1
ATOM 651 O O . ILE A 1 80 ? -2.511 6.773 -1.000 1.00 97.81 80 ILE A O 1
ATOM 655 N N . LYS A 1 81 ? -2.083 7.312 -3.138 1.00 97.06 81 LYS A N 1
ATOM 656 C CA . LYS A 1 81 ? -2.707 8.646 -3.070 1.00 97.06 81 LYS A CA 1
ATOM 657 C C . LYS A 1 81 ? -4.166 8.605 -2.615 1.00 97.06 81 LYS A C 1
ATOM 659 O O . LYS A 1 81 ? -4.580 9.446 -1.824 1.00 97.06 81 LYS A O 1
ATOM 664 N N . ARG A 1 82 ? -4.938 7.626 -3.096 1.00 96.44 82 ARG A N 1
ATOM 665 C CA . ARG A 1 82 ? -6.347 7.439 -2.708 1.00 96.44 82 ARG A CA 1
ATOM 666 C C . ARG A 1 82 ? -6.516 7.024 -1.246 1.00 96.44 82 ARG A C 1
ATOM 668 O O . ARG A 1 82 ? -7.573 7.279 -0.684 1.00 96.44 82 ARG A O 1
ATOM 675 N N . LEU A 1 83 ? -5.505 6.399 -0.645 1.00 96.06 83 LEU A N 1
ATOM 676 C CA . LEU A 1 83 ? -5.526 5.972 0.754 1.00 96.06 83 LEU A CA 1
ATOM 677 C C . LEU A 1 83 ? -5.039 7.057 1.727 1.00 96.06 83 LEU A C 1
ATOM 679 O O . LEU A 1 83 ? -5.257 6.912 2.924 1.00 96.06 83 LEU A O 1
ATOM 683 N N . LEU A 1 84 ? -4.437 8.158 1.259 1.00 95.25 84 LEU A N 1
ATOM 684 C CA . LEU A 1 84 ? -3.957 9.228 2.148 1.00 95.25 84 LEU A CA 1
ATOM 685 C C . LEU A 1 84 ? -5.044 9.809 3.071 1.00 95.25 84 LEU A C 1
ATOM 687 O O . LEU A 1 84 ? -4.755 9.956 4.257 1.00 95.25 84 LEU A O 1
ATOM 691 N N . PRO A 1 85 ? -6.283 10.086 2.612 1.00 95.44 85 PRO A N 1
ATOM 692 C CA . PRO A 1 85 ? -7.335 10.567 3.508 1.00 95.44 85 PRO A CA 1
ATOM 693 C C . PRO A 1 85 ? -7.644 9.576 4.633 1.00 95.44 85 PRO A C 1
ATOM 695 O O . PRO A 1 85 ? -7.846 9.978 5.767 1.00 95.44 85 PRO A O 1
ATOM 698 N N . LEU A 1 86 ? -7.608 8.273 4.343 1.00 93.00 86 LEU A N 1
ATOM 699 C CA . LEU A 1 86 ? -7.805 7.243 5.359 1.00 93.00 86 LEU A CA 1
ATOM 700 C C . LEU A 1 86 ? -6.670 7.245 6.395 1.00 93.00 86 LEU A C 1
ATOM 702 O O . LEU A 1 86 ? -6.930 7.102 7.582 1.00 93.00 86 LEU A O 1
ATOM 706 N N . LEU A 1 87 ? -5.420 7.450 5.969 1.00 93.12 87 LEU A N 1
ATOM 707 C CA . LEU A 1 87 ? -4.291 7.563 6.900 1.00 93.12 87 LEU A CA 1
ATOM 708 C C . LEU A 1 87 ? -4.412 8.787 7.808 1.00 93.12 87 LEU A C 1
ATOM 710 O O . LEU A 1 87 ? -4.000 8.715 8.960 1.00 93.12 87 LEU A O 1
ATOM 714 N N . TYR A 1 88 ? -4.972 9.887 7.303 1.00 95.00 88 TYR A N 1
ATOM 715 C CA . TYR A 1 88 ? -5.210 11.087 8.102 1.00 95.00 88 TYR A CA 1
ATOM 716 C C . TYR A 1 88 ? -6.181 10.828 9.261 1.00 95.00 88 TYR A C 1
ATOM 718 O O . TYR A 1 88 ? -5.948 11.311 10.362 1.00 95.00 88 TYR A O 1
ATOM 726 N N . GLU A 1 89 ? -7.220 10.020 9.038 1.00 93.81 89 GLU A N 1
ATOM 727 C CA . GLU A 1 89 ? -8.190 9.647 10.081 1.00 93.81 89 GLU A CA 1
ATOM 728 C C . GLU A 1 89 ? -7.611 8.687 11.134 1.00 93.81 89 GLU A C 1
ATOM 730 O O . GLU A 1 89 ? -8.153 8.550 12.228 1.00 93.81 89 GLU A O 1
ATOM 735 N N . MET A 1 90 ? -6.529 7.980 10.803 1.00 93.06 90 MET A N 1
ATOM 736 C CA . MET A 1 90 ? -6.011 6.877 11.614 1.00 93.06 90 MET A CA 1
ATOM 737 C C . MET A 1 90 ? -4.719 7.186 12.364 1.00 93.06 90 MET A C 1
ATOM 739 O O . MET A 1 90 ? -4.398 6.504 13.336 1.00 93.06 90 MET A O 1
ATOM 743 N N . LEU A 1 91 ? -3.935 8.134 11.865 1.00 93.44 91 LEU A N 1
ATOM 744 C CA . LEU A 1 91 ? -2.630 8.487 12.406 1.00 93.44 91 LEU A CA 1
ATOM 745 C C . LEU A 1 91 ? -2.714 9.837 13.104 1.00 93.44 91 LEU A C 1
ATOM 747 O O . LEU A 1 91 ? -3.489 10.709 12.713 1.00 93.44 91 LEU A O 1
ATOM 751 N N . ASP A 1 92 ? -1.858 10.052 14.100 1.00 95.62 92 ASP A N 1
ATOM 752 C CA . ASP A 1 92 ? -1.672 11.410 14.593 1.00 95.62 92 ASP A CA 1
ATOM 753 C C . ASP A 1 92 ? -1.042 12.303 13.508 1.00 95.62 92 ASP A C 1
ATOM 755 O O . ASP A 1 92 ? -0.451 11.846 12.522 1.00 95.62 92 ASP A O 1
ATOM 759 N N . LYS A 1 93 ? -1.165 13.619 13.694 1.00 95.44 93 LYS A N 1
ATOM 760 C CA . LYS A 1 93 ? -0.714 14.610 12.713 1.00 95.44 93 LYS A CA 1
ATOM 761 C C . LYS A 1 93 ? 0.766 14.457 12.351 1.00 95.44 93 LYS A C 1
ATOM 763 O O . LYS A 1 93 ? 1.121 14.662 11.190 1.00 95.44 93 LYS A O 1
ATOM 768 N N . GLN A 1 94 ? 1.622 14.127 13.317 1.00 96.94 94 GLN A N 1
ATOM 769 C CA . GLN A 1 94 ? 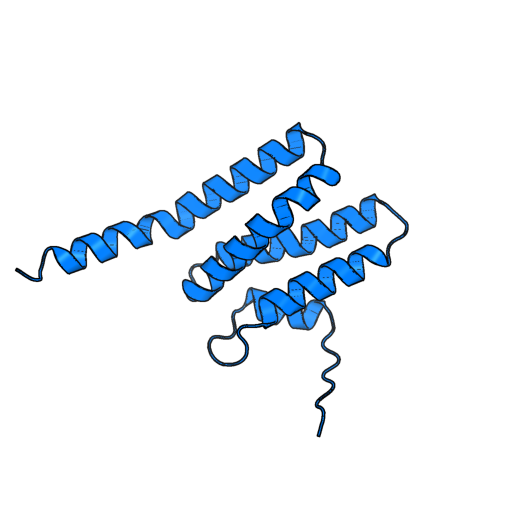3.057 13.997 13.091 1.00 96.94 94 GLN A CA 1
ATOM 770 C C . GLN A 1 94 ? 3.360 12.724 12.296 1.00 96.94 94 GLN A C 1
ATOM 772 O O . GLN A 1 94 ? 4.071 12.789 11.293 1.00 96.94 94 GLN A O 1
ATOM 777 N N . GLN A 1 95 ? 2.769 11.595 12.687 1.00 95.44 95 GLN A N 1
ATOM 778 C CA . GLN A 1 95 ? 2.889 10.323 11.973 1.00 95.44 95 GLN A CA 1
ATOM 779 C C . GLN A 1 95 ? 2.385 10.429 10.531 1.00 95.44 95 GLN A C 1
ATOM 781 O O . GLN A 1 95 ? 3.050 9.968 9.603 1.00 95.44 95 GLN A O 1
ATOM 786 N N . TYR A 1 96 ? 1.240 11.081 10.323 1.00 97.12 96 TYR A N 1
ATOM 787 C CA . TYR A 1 96 ? 0.693 11.312 8.990 1.00 97.12 96 TYR A CA 1
ATOM 788 C C . TYR A 1 96 ? 1.650 12.134 8.118 1.00 97.12 96 TYR A C 1
ATOM 790 O O . TYR A 1 96 ? 1.956 11.740 6.991 1.00 97.12 96 TYR A O 1
ATOM 798 N N . GLN A 1 97 ? 2.162 13.255 8.638 1.00 97.56 97 GLN A N 1
ATOM 799 C CA . GLN A 1 97 ? 3.105 14.105 7.907 1.00 97.56 97 GLN A CA 1
ATOM 800 C C . GLN A 1 97 ? 4.381 13.350 7.530 1.00 97.56 97 GLN A C 1
ATOM 802 O O . GLN A 1 97 ? 4.813 13.430 6.379 1.00 97.56 97 GLN A O 1
ATOM 807 N N . GLN A 1 98 ? 4.941 12.577 8.464 1.00 97.38 98 GLN A N 1
ATOM 808 C CA . GLN A 1 98 ? 6.109 11.735 8.208 1.00 97.38 98 GLN A CA 1
ATOM 809 C C . GLN A 1 98 ? 5.830 10.719 7.097 1.00 97.38 98 GLN A C 1
ATOM 811 O O . GLN A 1 98 ? 6.614 10.608 6.155 1.00 97.38 98 GLN A O 1
ATOM 816 N N . LYS A 1 99 ? 4.681 10.033 7.146 1.00 96.50 99 LYS A N 1
ATOM 817 C CA . LYS A 1 99 ? 4.316 9.035 6.133 1.00 96.50 99 LYS A CA 1
ATOM 818 C C . LYS A 1 99 ? 4.123 9.653 4.748 1.00 96.50 99 LYS A C 1
ATOM 820 O O . LYS A 1 99 ? 4.556 9.082 3.750 1.00 96.50 99 LYS A O 1
ATOM 825 N N . VAL A 1 100 ? 3.502 10.831 4.665 1.00 97.12 100 VAL A N 1
ATOM 826 C CA .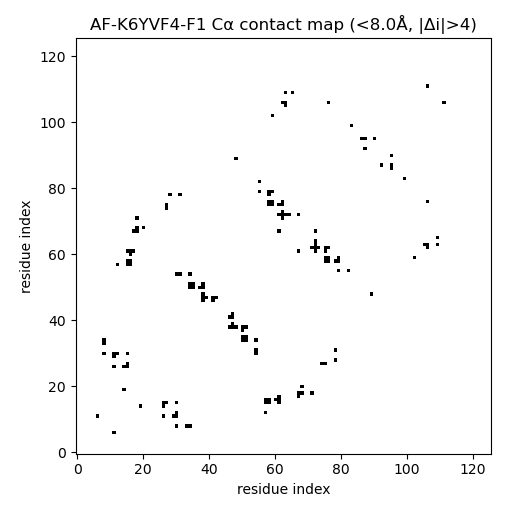 VAL A 1 100 ? 3.333 11.553 3.394 1.00 97.12 100 VAL A CA 1
ATOM 827 C C . VAL A 1 100 ? 4.685 11.968 2.811 1.00 97.12 100 VAL A C 1
ATOM 829 O O . VAL A 1 100 ? 4.908 11.770 1.617 1.00 97.12 100 VAL A O 1
ATOM 832 N N . GLN A 1 101 ? 5.591 12.501 3.633 1.00 97.56 101 GLN A N 1
ATOM 833 C CA . GLN A 1 101 ? 6.936 12.893 3.199 1.00 97.56 101 GLN A CA 1
ATOM 834 C C . GLN A 1 101 ? 7.766 11.697 2.724 1.00 97.56 101 GLN A C 1
ATOM 836 O O . GLN A 1 101 ? 8.444 11.794 1.701 1.00 97.56 101 GLN A O 1
ATOM 841 N N . GLU A 1 102 ? 7.676 10.562 3.420 1.00 97.31 102 GLU A N 1
ATOM 842 C CA . GLU A 1 102 ? 8.303 9.300 3.017 1.00 97.31 102 GLU A CA 1
ATOM 843 C C . GLU A 1 102 ? 7.807 8.870 1.629 1.00 97.31 102 GLU A C 1
ATOM 845 O O . GLU A 1 102 ? 8.604 8.682 0.713 1.00 97.31 102 GLU A O 1
ATOM 850 N N . ILE A 1 103 ? 6.484 8.800 1.434 1.00 96.75 103 ILE A N 1
ATOM 851 C CA . ILE A 1 103 ? 5.868 8.416 0.153 1.00 96.75 103 ILE A CA 1
ATOM 852 C C . ILE A 1 103 ? 6.288 9.363 -0.978 1.00 96.75 103 ILE A C 1
ATOM 854 O O . ILE A 1 103 ? 6.551 8.913 -2.094 1.00 96.75 103 ILE A O 1
ATOM 858 N N . GLN A 1 104 ? 6.327 10.671 -0.717 1.00 95.62 104 GLN A N 1
ATOM 859 C CA . GLN A 1 104 ? 6.735 11.670 -1.706 1.00 95.62 104 GLN A CA 1
ATOM 860 C C . GLN A 1 104 ? 8.208 11.522 -2.087 1.00 95.62 104 GLN A C 1
ATOM 862 O O . GLN A 1 104 ? 8.516 11.520 -3.275 1.00 95.62 104 GLN A O 1
ATOM 867 N N . SER A 1 105 ? 9.085 11.341 -1.098 1.00 96.25 105 SER A N 1
ATOM 868 C CA . SER A 1 105 ? 10.521 11.126 -1.314 1.00 96.25 105 SER A CA 1
ATOM 869 C C . SER A 1 105 ? 10.783 9.853 -2.117 1.00 96.25 105 SER A C 1
ATOM 871 O O . SER A 1 105 ? 11.547 9.876 -3.076 1.00 96.25 105 SER A O 1
ATOM 873 N N . LEU A 1 106 ? 10.100 8.755 -1.778 1.00 96.12 106 LEU A N 1
ATOM 874 C CA . LEU A 1 106 ? 10.203 7.495 -2.515 1.00 96.12 106 LEU A CA 1
ATOM 875 C C . LEU A 1 106 ? 9.702 7.649 -3.953 1.00 96.12 106 LEU A C 1
ATOM 877 O O . LEU A 1 106 ? 10.369 7.224 -4.890 1.00 96.12 106 LEU A O 1
ATOM 881 N N . HIS A 1 107 ? 8.553 8.293 -4.157 1.00 94.69 107 HIS A N 1
ATOM 882 C CA . HIS A 1 107 ? 8.048 8.527 -5.506 1.00 94.69 107 HIS A CA 1
ATOM 883 C C . HIS A 1 107 ? 8.998 9.404 -6.336 1.00 94.69 107 HIS A C 1
ATOM 885 O O . HIS A 1 107 ? 9.220 9.108 -7.503 1.00 94.69 107 HIS A O 1
ATOM 891 N N . ALA A 1 108 ? 9.556 10.471 -5.763 1.00 93.44 108 ALA A N 1
ATOM 892 C CA . ALA A 1 108 ? 10.568 11.278 -6.440 1.00 93.44 108 ALA A CA 1
ATOM 893 C C . ALA A 1 108 ? 11.753 10.398 -6.871 1.00 93.44 108 ALA A C 1
ATOM 895 O O . ALA A 1 108 ? 12.025 10.262 -8.059 1.00 93.44 108 ALA A O 1
ATOM 896 N N . TYR A 1 109 ? 12.346 9.666 -5.930 1.00 93.81 109 TYR A N 1
ATOM 897 C CA . TYR A 1 109 ? 13.514 8.826 -6.189 1.00 93.81 109 TYR A CA 1
ATOM 898 C C . TYR A 1 109 ? 13.288 7.743 -7.260 1.00 93.81 109 TYR A C 1
ATOM 900 O O . TYR A 1 109 ? 14.123 7.558 -8.138 1.00 93.81 109 TYR A O 1
ATOM 908 N N . PHE A 1 110 ? 12.160 7.027 -7.220 1.00 91.75 110 PHE A N 1
ATOM 909 C CA . PHE A 1 110 ? 11.907 5.898 -8.126 1.00 91.75 110 PHE A CA 1
ATOM 910 C C . PHE A 1 110 ? 11.306 6.289 -9.489 1.00 91.75 110 PHE A C 1
ATOM 912 O O . PHE A 1 110 ? 11.211 5.428 -10.368 1.00 91.75 110 PHE A O 1
ATOM 919 N N . PHE A 1 111 ? 10.885 7.548 -9.679 1.00 87.56 111 PHE A N 1
ATOM 920 C CA . PHE A 1 111 ? 10.238 8.009 -10.919 1.00 87.56 111 PHE A CA 1
ATOM 921 C C . PHE A 1 111 ? 10.843 9.276 -11.548 1.00 87.56 111 PHE A C 1
ATOM 923 O O . PHE A 1 111 ? 10.424 9.633 -12.650 1.00 87.56 111 PHE A O 1
ATOM 930 N N . GLU A 1 112 ? 11.804 9.961 -10.921 1.00 75.12 112 GLU A N 1
ATOM 931 C CA . GLU A 1 112 ? 12.442 11.154 -11.511 1.00 75.12 112 GLU A CA 1
ATOM 932 C C . GLU A 1 112 ? 13.261 10.844 -12.784 1.00 75.12 112 GLU A C 1
ATOM 934 O O . GLU A 1 112 ? 13.328 11.690 -13.675 1.00 75.12 112 GLU A O 1
ATOM 939 N N . ASP A 1 113 ? 13.746 9.610 -12.971 1.00 58.22 113 ASP A N 1
ATOM 940 C CA . ASP A 1 113 ? 14.471 9.194 -14.189 1.00 58.22 113 ASP A CA 1
ATOM 941 C C . ASP A 1 113 ? 13.575 8.937 -15.424 1.00 58.22 113 ASP A C 1
ATOM 943 O O . ASP A 1 113 ? 14.060 8.910 -16.564 1.00 58.22 113 ASP A O 1
ATOM 947 N N . ASP A 1 114 ? 12.253 8.805 -15.250 1.00 53.53 114 ASP A N 1
ATOM 948 C CA . ASP A 1 114 ? 11.319 8.624 -16.376 1.00 53.53 114 ASP A CA 1
ATOM 949 C C . ASP A 1 114 ? 11.201 9.910 -17.232 1.00 53.53 114 ASP A C 1
ATOM 951 O O . ASP A 1 114 ? 10.846 9.830 -18.407 1.00 53.53 114 ASP A O 1
ATOM 955 N N . GLN A 1 115 ? 11.518 11.099 -16.695 1.00 51.69 115 GLN A N 1
ATOM 956 C CA . GLN A 1 115 ? 11.402 12.367 -17.441 1.00 51.69 115 GLN A CA 1
ATOM 957 C C . GLN A 1 115 ? 12.625 12.685 -18.310 1.00 51.69 115 GLN A C 1
ATOM 959 O O . GLN A 1 115 ? 12.494 13.302 -19.370 1.00 51.69 115 GLN A O 1
ATOM 964 N N . THR A 1 116 ? 13.813 12.244 -17.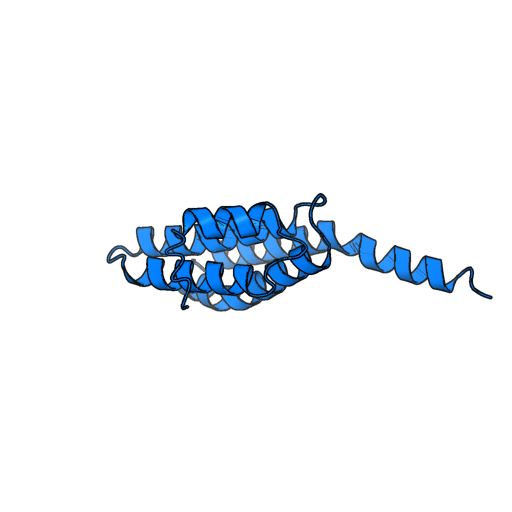904 1.00 49.38 116 THR A N 1
ATOM 965 C CA . THR A 1 116 ? 15.066 12.535 -18.615 1.00 49.38 116 THR A CA 1
ATOM 966 C C . THR A 1 116 ? 15.171 11.735 -19.917 1.00 49.38 116 THR A C 1
ATOM 968 O O . THR A 1 116 ? 15.713 12.211 -20.916 1.00 49.38 116 THR A O 1
ATOM 971 N N . THR A 1 117 ? 14.586 10.536 -19.950 1.00 46.41 117 THR A N 1
ATOM 972 C CA . THR A 1 117 ? 14.667 9.619 -21.098 1.00 46.41 117 THR A CA 1
ATOM 973 C C . THR A 1 117 ? 13.752 10.042 -22.259 1.00 46.41 117 THR A C 1
ATOM 975 O O . THR A 1 117 ? 14.144 9.937 -23.425 1.00 46.41 117 THR A O 1
ATOM 978 N N . ASP A 1 118 ? 12.575 10.607 -21.968 1.00 47.94 118 ASP A N 1
ATOM 979 C CA . ASP A 1 118 ? 11.675 11.167 -22.990 1.00 47.94 118 ASP A CA 1
ATOM 980 C C . ASP A 1 118 ? 12.208 12.486 -23.577 1.00 47.94 118 ASP A C 1
ATOM 982 O O . ASP A 1 118 ? 12.022 12.771 -24.764 1.00 47.94 118 ASP A O 1
ATOM 986 N N . GLN A 1 119 ? 12.949 13.272 -22.789 1.00 45.00 119 GLN A N 1
ATOM 987 C CA . GLN A 1 119 ? 13.631 14.469 -23.292 1.00 45.00 119 GLN A CA 1
ATOM 988 C C . GLN A 1 119 ? 14.826 14.126 -24.191 1.00 45.00 119 GLN A C 1
ATOM 990 O O . GLN A 1 119 ? 15.076 14.828 -25.171 1.00 45.00 119 GLN A O 1
ATOM 995 N N . LEU A 1 120 ? 15.537 13.030 -23.911 1.00 46.78 120 LEU A N 1
ATOM 996 C CA . LEU A 1 120 ? 16.641 12.565 -24.752 1.00 46.78 120 LEU A CA 1
ATOM 997 C C . LEU A 1 120 ? 16.148 11.985 -26.085 1.00 46.78 120 LEU A C 1
ATOM 999 O O . LEU A 1 120 ? 16.738 12.292 -27.117 1.00 46.78 120 LEU A O 1
ATOM 1003 N N . LYS A 1 121 ? 15.031 11.243 -26.119 1.00 44.69 121 LYS A N 1
ATOM 1004 C CA . LYS A 1 121 ? 14.457 10.734 -27.384 1.00 44.69 121 LYS A CA 1
ATOM 1005 C C . LYS A 1 121 ? 14.037 11.843 -28.354 1.00 44.69 121 LYS A C 1
ATOM 1007 O O . LYS A 1 121 ? 14.226 11.691 -29.556 1.00 44.69 121 LYS A O 1
ATOM 1012 N N . ASN A 1 122 ? 13.546 12.973 -27.848 1.00 45.81 122 ASN A N 1
ATOM 1013 C CA . ASN A 1 122 ? 13.192 14.131 -28.678 1.00 45.81 122 ASN A CA 1
ATOM 1014 C C . ASN A 1 122 ? 14.401 14.958 -29.148 1.00 45.81 122 ASN A C 1
ATOM 1016 O O . ASN A 1 122 ? 14.257 15.790 -30.039 1.00 45.81 122 ASN A O 1
ATOM 1020 N N . LYS A 1 123 ? 15.593 14.747 -28.577 1.00 40.41 123 LYS A N 1
ATOM 1021 C CA . LYS A 1 123 ? 16.800 15.522 -28.911 1.00 40.41 123 LYS A CA 1
ATOM 1022 C C . LYS A 1 123 ? 17.628 14.919 -30.053 1.00 40.41 123 LYS A C 1
ATOM 1024 O O . LYS A 1 123 ? 18.483 15.609 -30.594 1.00 40.41 123 LYS A O 1
ATOM 1029 N N . TYR A 1 124 ? 17.366 13.664 -30.424 1.00 45.62 124 TYR A N 1
ATOM 1030 C CA . TYR A 1 124 ? 18.061 12.941 -31.503 1.00 45.62 124 TYR A CA 1
ATOM 1031 C C . TYR A 1 124 ? 17.161 12.646 -32.721 1.00 45.62 124 TYR A C 1
ATOM 1033 O O . TYR A 1 124 ? 17.509 11.814 -33.554 1.00 45.62 124 TYR A O 1
ATOM 1041 N N . LEU A 1 125 ? 16.005 13.315 -32.820 1.00 46.84 125 LEU A N 1
ATOM 1042 C CA . LEU A 1 125 ? 15.056 13.236 -33.943 1.00 46.84 125 LEU A CA 1
ATOM 1043 C C . LEU A 1 125 ? 14.928 14.579 -34.694 1.00 46.84 125 LEU A C 1
ATOM 1045 O O . LEU A 1 125 ? 13.839 14.946 -35.136 1.00 46.84 125 LEU A O 1
ATOM 1049 N N . ILE A 1 126 ? 16.038 15.312 -34.836 1.00 41.12 126 ILE A N 1
ATOM 1050 C CA . ILE A 1 126 ? 16.164 16.469 -35.740 1.00 41.12 126 ILE A CA 1
ATOM 1051 C C . ILE A 1 126 ? 17.313 16.203 -36.704 1.00 41.12 126 ILE A C 1
ATOM 1053 O O . ILE A 1 126 ? 18.399 15.830 -36.205 1.00 41.12 126 ILE A O 1
#

Mean predicted aligned error: 8.16 Å

Foldseek 3Di:
DDPPPPQDLVNLLVCLQVDDPPDDPCSLVVNQVNLQVVLVPDPDLVSSVVSNVVNLVSLLNSLLDPVDDPVSNVVSLVVNVVCLVVCPVNDPPVVSVVVVVVSVVSCCVRCVVVVVVVVVVVVPPD

pLDDT: mean 84.62, std 18.77, range [31.58, 98.19]

Organism: NCBI:txid493475

Nearest PDB structures (foldseek):
  5h7c-assembly2_C  TM=3.965E-01  e=8.886E-01  Staphylococcus aureus
  3qml-assembly1_C  TM=4.267E-01  e=4.560E+00  Saccharomyces cerevisiae
  5tud-assembly2_D  TM=4.262E-01  e=5.888E+00  Homo sapiens
  9ce3-assembly1_D  TM=2.729E-01  e=7.603E+00  Homo sapiens

Radius of gyration: 17.03 Å; Cα contacts (8 Å, |Δi|>4): 82; chains: 1; bounding box: 37×37×54 Å

Solvent-accessible surface area (backbone atoms only — not comparable to full-atom values): 7326 Å² total; per-residue (Å²): 133,85,83,79,74,81,69,50,70,68,58,41,46,50,49,51,57,69,54,61,95,85,82,56,95,54,48,60,56,50,38,50,51,50,35,54,61,54,23,72,73,45,91,46,69,68,59,27,49,51,37,50,48,52,50,49,48,49,33,51,56,30,39,64,36,83,92,44,58,66,70,59,22,54,51,29,49,55,52,51,62,69,44,47,67,59,44,55,78,74,39,56,72,67,60,35,52,52,53,52,51,50,54,50,53,51,50,47,71,73,48,58,68,65,60,58,55,59,55,51,60,66,68,76,73,121

Secondary structure (DSSP, 8-state):
--------HHHHHHHHHH--TTT-TTHHHHHHHHHHHHHTT--SHHHHHHHHHHHHHHHHHHHT-TTS-HHHHHHHHHHHHHHHHHHHHHS-HHHHHHHHHHHHHHHHHHHTHHHHHHHHHTTS--